Protein AF-K9D813-F1 (afdb_monomer_lite)

Secondary structure (DSSP, 8-state):
----S---------S----HHHHHHHHH-HHHHHHHHHSPP------S----

Radius of gyration: 21.73 Å; chains: 1; bounding box: 37×25×63 Å

Sequence (52 aa):
MPVEARGRRASPHPAYSVSLLQAAAALYGLNAVRDDALRPQPTSRTDKKFRE

pLDDT: mean 73.19, std 12.56, range [44.78, 91.56]

Structure (mmCIF, N/CA/C/O backbone):
data_AF-K9D813-F1
#
_entry.id   AF-K9D813-F1
#
loop_
_atom_site.group_PDB
_atom_site.id
_atom_site.type_symbol
_atom_site.label_atom_id
_atom_site.label_alt_id
_atom_site.label_comp_id
_atom_site.label_asym_id
_atom_site.label_entity_id
_atom_site.label_seq_id
_atom_site.pdbx_PDB_ins_code
_atom_site.Cartn_x
_atom_site.Cartn_y
_atom_site.Cartn_z
_atom_site.occupancy
_atom_site.B_iso_or_equiv
_atom_site.auth_seq_id
_atom_site.auth_comp_id
_atom_site.auth_asym_id
_atom_site.auth_atom_id
_atom_site.pdbx_PDB_model_num
ATOM 1 N N . MET A 1 1 ? -4.623 10.357 -49.073 1.00 44.78 1 MET A N 1
ATOM 2 C CA . MET A 1 1 ? -4.053 9.628 -47.921 1.00 44.78 1 MET A CA 1
ATOM 3 C C . MET A 1 1 ? -5.078 9.648 -46.797 1.00 44.78 1 MET A C 1
ATOM 5 O O . MET A 1 1 ? -5.439 10.753 -46.403 1.00 44.78 1 MET A O 1
ATOM 9 N N . PRO A 1 2 ? -5.627 8.509 -46.339 1.00 51.03 2 PRO A N 1
ATOM 10 C CA . PRO A 1 2 ? -6.588 8.517 -45.242 1.00 51.03 2 PRO A CA 1
ATOM 11 C C . PRO A 1 2 ? -5.837 8.686 -43.914 1.00 51.03 2 PRO A C 1
ATOM 13 O O . PRO A 1 2 ? -4.860 7.990 -43.657 1.00 51.03 2 PRO A O 1
ATOM 16 N N . VAL A 1 3 ? -6.266 9.646 -43.095 1.00 63.19 3 VAL A N 1
ATOM 17 C CA . VAL A 1 3 ? -5.719 9.878 -41.752 1.00 63.19 3 VAL A CA 1
ATOM 18 C C . VAL A 1 3 ? -6.502 8.997 -40.784 1.00 63.19 3 VAL A C 1
ATOM 20 O O . VAL A 1 3 ? -7.709 9.177 -40.624 1.00 63.19 3 VAL A O 1
ATOM 23 N N . GLU A 1 4 ? -5.833 8.018 -40.179 1.00 65.12 4 GLU A N 1
ATOM 24 C CA . GLU A 1 4 ? -6.448 7.080 -39.240 1.00 65.12 4 GLU A CA 1
ATOM 25 C C . GLU A 1 4 ? -7.043 7.827 -38.037 1.00 65.12 4 GLU A C 1
ATOM 27 O O . GLU A 1 4 ? -6.375 8.586 -37.328 1.00 65.12 4 GLU A O 1
ATOM 32 N N . ALA A 1 5 ? -8.344 7.631 -37.823 1.00 66.38 5 ALA A N 1
ATOM 33 C CA . ALA A 1 5 ? -9.079 8.256 -36.742 1.00 66.38 5 ALA A CA 1
ATOM 34 C C . ALA A 1 5 ? -8.665 7.640 -35.399 1.00 66.38 5 ALA A C 1
ATOM 36 O O . ALA A 1 5 ? -8.973 6.491 -35.100 1.00 66.38 5 ALA A O 1
ATOM 37 N N . ARG A 1 6 ? -8.050 8.479 -34.558 1.00 64.12 6 ARG A N 1
ATOM 38 C CA . ARG A 1 6 ? -7.876 8.286 -33.110 1.00 64.12 6 ARG A CA 1
ATOM 39 C C . ARG A 1 6 ? -6.959 7.120 -32.729 1.00 64.12 6 ARG A C 1
ATOM 41 O O . ARG A 1 6 ? -7.396 6.089 -32.228 1.00 64.12 6 ARG A O 1
ATOM 48 N N . GLY A 1 7 ? -5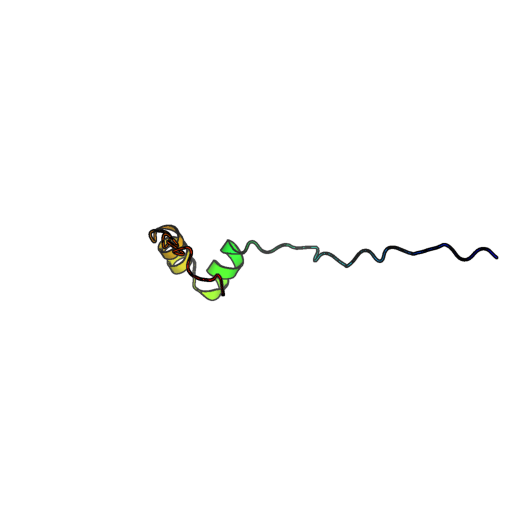.654 7.372 -32.809 1.00 60.69 7 GLY A N 1
ATOM 49 C CA . GLY A 1 7 ? -4.670 6.622 -32.032 1.00 60.69 7 GLY A CA 1
ATOM 50 C C . GLY A 1 7 ? -4.983 6.736 -30.536 1.00 60.69 7 GLY A C 1
ATOM 51 O O . GLY A 1 7 ? -4.775 7.784 -29.920 1.00 60.69 7 GLY A O 1
ATOM 52 N N . ARG A 1 8 ? -5.509 5.662 -29.941 1.00 66.56 8 ARG A N 1
ATOM 53 C CA . ARG A 1 8 ? -5.655 5.536 -28.489 1.00 66.56 8 ARG A CA 1
ATOM 54 C C . ARG A 1 8 ? -4.240 5.469 -27.914 1.00 66.56 8 ARG A C 1
ATOM 56 O O . ARG A 1 8 ? -3.609 4.419 -27.963 1.00 66.56 8 ARG A O 1
ATOM 63 N N . ARG A 1 9 ? -3.710 6.595 -27.419 1.00 66.62 9 ARG A N 1
ATOM 64 C CA . ARG A 1 9 ? -2.441 6.600 -26.677 1.00 66.62 9 ARG A CA 1
ATOM 65 C C . ARG A 1 9 ? -2.613 5.652 -25.495 1.00 66.62 9 ARG A C 1
ATOM 67 O O . ARG A 1 9 ? -3.394 5.943 -24.592 1.00 66.62 9 ARG A O 1
ATOM 74 N N . ALA A 1 10 ? -1.919 4.518 -25.520 1.00 67.62 10 ALA A N 1
ATOM 75 C CA . ALA A 1 10 ? -1.745 3.713 -24.327 1.00 67.62 10 ALA A CA 1
ATOM 76 C C . ALA A 1 10 ? -1.001 4.604 -23.329 1.00 67.62 10 ALA A C 1
ATOM 78 O O . ALA A 1 10 ? 0.171 4.922 -23.530 1.00 67.62 10 ALA A O 1
ATOM 79 N N . SER A 1 11 ? -1.707 5.103 -22.313 1.00 66.62 11 SER A N 1
ATOM 80 C CA . SER A 1 11 ? -1.046 5.743 -21.184 1.00 66.62 11 SER A CA 1
ATOM 81 C C . SER A 1 11 ? -0.061 4.719 -20.629 1.00 66.62 11 SER A C 1
ATOM 83 O O . SER A 1 11 ? -0.487 3.582 -20.403 1.00 66.62 11 SER A O 1
ATOM 85 N N . PRO A 1 12 ? 1.226 5.058 -20.451 1.00 68.69 12 PRO A N 1
ATOM 86 C CA . PRO A 1 12 ? 2.176 4.125 -19.877 1.00 68.69 12 PRO A CA 1
ATOM 87 C C . PRO A 1 12 ? 1.693 3.810 -18.465 1.00 68.69 12 PRO A C 1
ATOM 89 O O . PRO A 1 12 ? 1.831 4.618 -17.549 1.00 68.69 12 PRO A O 1
ATOM 92 N N . HIS A 1 13 ? 1.057 2.652 -18.302 1.00 63.66 13 HIS A N 1
ATOM 93 C CA . HIS A 1 13 ? 0.855 2.102 -16.980 1.00 63.66 13 HIS A CA 1
ATOM 94 C C . HIS A 1 13 ? 2.254 1.802 -16.447 1.00 63.66 13 HIS A C 1
ATOM 96 O O . HIS A 1 13 ? 3.039 1.169 -17.161 1.00 63.66 13 HIS A O 1
ATOM 102 N N . PRO A 1 14 ? 2.614 2.299 -15.254 1.00 68.12 14 PRO A N 1
ATOM 103 C CA . PRO A 1 14 ? 3.908 1.984 -14.680 1.00 68.12 14 PRO A CA 1
ATOM 104 C C . PRO A 1 14 ? 4.051 0.462 -14.636 1.00 68.12 14 PRO A C 1
ATOM 106 O O . PRO A 1 14 ? 3.165 -0.238 -14.151 1.00 68.12 14 PRO A O 1
ATOM 109 N N . ALA A 1 15 ? 5.162 -0.042 -15.179 1.00 70.00 15 ALA A N 1
ATOM 110 C CA . ALA A 1 15 ? 5.436 -1.475 -15.309 1.00 70.00 15 ALA A CA 1
ATOM 111 C C . ALA A 1 15 ? 5.509 -2.205 -13.954 1.00 70.00 15 ALA A C 1
ATOM 113 O O . ALA A 1 15 ? 5.501 -3.431 -13.905 1.00 70.00 15 ALA A O 1
ATOM 114 N N . TYR A 1 16 ? 5.559 -1.445 -12.857 1.00 68.88 16 TYR A N 1
ATOM 115 C CA . TYR A 1 16 ? 5.651 -1.941 -11.497 1.00 68.88 16 TYR A CA 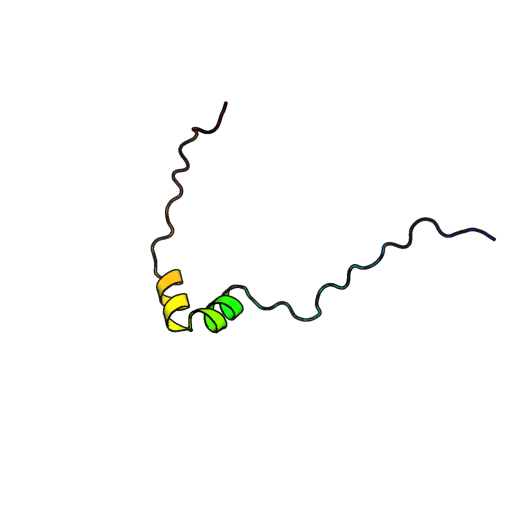1
ATOM 116 C C . TYR A 1 16 ? 4.577 -1.262 -10.648 1.00 68.88 16 TYR A C 1
ATOM 118 O O . TYR A 1 16 ? 4.621 -0.055 -10.407 1.00 68.88 16 TYR A O 1
ATOM 126 N N . SER A 1 17 ? 3.601 -2.043 -10.192 1.00 73.31 17 SER A N 1
ATOM 127 C CA . SER A 1 17 ? 2.665 -1.617 -9.158 1.00 73.31 17 SER A CA 1
ATOM 128 C C . SER A 1 17 ? 3.270 -1.928 -7.794 1.00 73.31 17 SER A C 1
ATOM 130 O O . SER A 1 17 ? 3.468 -3.096 -7.458 1.00 73.31 17 SER A O 1
ATOM 132 N N . VAL A 1 18 ? 3.551 -0.901 -6.996 1.00 75.62 18 VAL A N 1
ATOM 133 C CA . VAL A 1 18 ? 3.868 -1.094 -5.577 1.00 75.62 18 VAL A CA 1
ATOM 134 C C . VAL A 1 18 ? 2.549 -1.217 -4.828 1.00 75.62 18 VAL A C 1
ATOM 136 O O . VAL A 1 18 ? 1.684 -0.348 -4.938 1.00 75.62 18 VAL A O 1
ATOM 139 N N . SER A 1 19 ? 2.378 -2.308 -4.081 1.00 83.06 19 SER A N 1
ATOM 140 C CA . SER A 1 19 ? 1.215 -2.463 -3.205 1.00 83.06 19 SER A CA 1
ATOM 141 C C . SER A 1 19 ? 1.180 -1.321 -2.189 1.00 83.06 19 SER A C 1
ATOM 143 O O . SER A 1 19 ? 2.211 -0.987 -1.605 1.00 83.06 19 SER A O 1
ATOM 145 N N . LEU A 1 20 ? -0.002 -0.756 -1.925 1.00 83.75 20 LEU A N 1
ATOM 146 C CA . LEU A 1 20 ? -0.178 0.275 -0.893 1.00 83.75 20 LEU A CA 1
ATOM 147 C C . LEU A 1 20 ? 0.367 -0.184 0.468 1.00 83.75 20 LEU A C 1
ATOM 149 O O . LEU A 1 20 ? 0.974 0.605 1.183 1.00 83.75 20 LEU A O 1
ATOM 153 N N . LEU A 1 21 ? 0.235 -1.478 0.780 1.00 84.69 21 LEU A N 1
ATOM 154 C CA . LEU A 1 21 ? 0.784 -2.083 1.994 1.00 84.69 21 LEU A CA 1
ATOM 155 C C . LEU A 1 21 ? 2.317 -2.016 2.028 1.00 84.69 21 LEU A C 1
ATOM 157 O O . LEU A 1 21 ? 2.914 -1.706 3.056 1.00 84.69 21 LEU A O 1
ATOM 161 N N . GLN A 1 22 ? 2.955 -2.290 0.890 1.00 86.19 22 GLN A N 1
ATOM 162 C CA . GLN A 1 22 ? 4.409 -2.251 0.750 1.00 86.19 22 GLN A CA 1
ATOM 163 C C . GLN A 1 22 ? 4.931 -0.811 0.808 1.00 86.19 22 GLN A C 1
ATOM 165 O O . GLN A 1 22 ? 5.952 -0.558 1.445 1.00 86.19 22 GLN A O 1
ATOM 170 N N . ALA A 1 23 ? 4.207 0.136 0.205 1.00 87.81 23 ALA A N 1
ATOM 171 C CA . ALA A 1 23 ? 4.512 1.558 0.310 1.00 87.81 23 ALA A CA 1
ATOM 172 C C . ALA A 1 23 ? 4.395 2.050 1.763 1.00 87.81 23 ALA A C 1
ATOM 174 O O . ALA A 1 23 ? 5.306 2.704 2.268 1.00 87.81 23 ALA A O 1
ATOM 175 N N . ALA A 1 24 ? 3.327 1.674 2.470 1.00 86.62 24 ALA A N 1
ATOM 176 C CA . ALA A 1 24 ? 3.144 2.023 3.875 1.00 86.62 24 ALA A CA 1
ATOM 177 C C . ALA A 1 24 ? 4.248 1.425 4.764 1.00 86.62 24 ALA A C 1
ATOM 179 O O . ALA A 1 24 ? 4.769 2.109 5.642 1.00 86.62 24 ALA A O 1
ATOM 180 N N . ALA A 1 25 ? 4.666 0.183 4.502 1.00 90.31 25 ALA A N 1
ATOM 181 C CA . ALA A 1 25 ? 5.723 -0.472 5.272 1.00 90.31 25 ALA A CA 1
ATOM 182 C C . ALA A 1 25 ? 7.087 0.205 5.083 1.00 90.31 25 ALA A C 1
ATOM 184 O O . ALA A 1 25 ? 7.870 0.261 6.028 1.00 90.31 25 ALA A O 1
ATOM 185 N N . ALA A 1 26 ? 7.362 0.742 3.891 1.00 89.31 26 ALA A N 1
ATOM 186 C CA . ALA A 1 26 ? 8.578 1.503 3.621 1.00 89.31 26 ALA A CA 1
ATOM 187 C C . ALA A 1 26 ? 8.575 2.889 4.292 1.00 89.31 26 ALA A C 1
ATOM 189 O O . ALA A 1 26 ? 9.628 3.360 4.711 1.00 89.31 26 ALA A O 1
ATOM 190 N N . LEU A 1 27 ? 7.408 3.533 4.403 1.00 90.69 27 LEU A N 1
ATOM 191 C CA . LEU A 1 27 ? 7.278 4.882 4.968 1.00 90.69 27 LEU A CA 1
ATOM 192 C C . LEU A 1 27 ? 7.186 4.895 6.499 1.00 90.69 27 LEU A C 1
ATOM 194 O O . LEU A 1 27 ? 7.798 5.741 7.144 1.00 90.69 27 LEU A O 1
ATOM 198 N N . TYR A 1 28 ? 6.420 3.969 7.078 1.00 89.56 28 TYR A N 1
ATOM 199 C CA . TYR A 1 28 ? 6.090 3.951 8.509 1.00 89.56 28 TYR A CA 1
ATOM 200 C C . TYR A 1 28 ? 6.724 2.773 9.262 1.00 89.56 28 TYR A C 1
ATOM 202 O O . TYR A 1 28 ? 6.670 2.713 10.489 1.00 89.56 28 TYR A O 1
ATOM 210 N N . GLY A 1 29 ? 7.339 1.833 8.540 1.00 91.56 29 GLY A N 1
ATOM 211 C CA . GLY A 1 29 ? 7.888 0.599 9.091 1.00 91.56 29 GLY A CA 1
ATOM 212 C C . GLY A 1 29 ? 6.869 -0.544 9.154 1.00 91.56 29 GLY A C 1
ATOM 213 O O . GLY A 1 29 ? 5.659 -0.348 9.273 1.00 91.56 29 GLY A O 1
ATOM 214 N N . LEU A 1 30 ? 7.377 -1.779 9.110 1.00 88.38 30 LEU A N 1
ATOM 215 C CA . LEU A 1 30 ? 6.575 -3.013 9.141 1.00 88.38 30 LEU A CA 1
ATOM 216 C C . LEU A 1 30 ? 5.672 -3.129 10.378 1.00 88.38 30 LEU A C 1
ATOM 218 O O . LEU A 1 30 ? 4.562 -3.646 10.275 1.00 88.38 30 LEU A O 1
ATOM 222 N N . ASN A 1 31 ? 6.135 -2.648 11.534 1.00 88.06 31 ASN A N 1
ATOM 223 C CA . ASN A 1 31 ? 5.375 -2.721 12.783 1.00 88.06 31 ASN A CA 1
ATOM 224 C C . ASN A 1 31 ? 4.159 -1.789 12.751 1.00 88.06 31 ASN A C 1
ATOM 226 O O . ASN A 1 31 ? 3.060 -2.231 13.053 1.00 88.06 31 ASN A O 1
ATOM 230 N N . ALA A 1 32 ? 4.326 -0.554 12.269 1.00 83.94 32 ALA A N 1
ATOM 231 C CA . ALA A 1 32 ? 3.227 0.401 12.160 1.00 83.94 32 ALA A CA 1
ATOM 232 C C . ALA A 1 32 ? 2.120 -0.096 11.219 1.00 83.94 32 ALA A C 1
ATOM 234 O O . ALA A 1 32 ? 0.942 0.078 11.504 1.00 83.94 32 ALA A O 1
ATOM 235 N N . VAL A 1 33 ? 2.490 -0.768 10.124 1.00 86.62 33 VAL A N 1
ATOM 236 C CA . VAL A 1 33 ? 1.527 -1.378 9.195 1.00 86.62 33 VAL A CA 1
ATOM 237 C C . VAL A 1 33 ? 0.773 -2.549 9.826 1.00 86.62 33 VAL A C 1
ATOM 239 O O . VAL A 1 33 ? -0.426 -2.704 9.599 1.00 86.62 33 VAL A O 1
ATOM 242 N N . ARG A 1 34 ? 1.457 -3.379 10.624 1.00 86.88 34 ARG A N 1
ATOM 243 C CA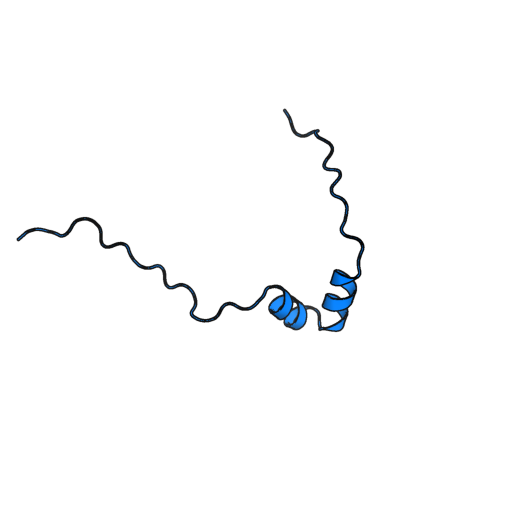 . ARG A 1 34 ? 0.810 -4.462 11.379 1.00 86.88 34 ARG A CA 1
ATOM 244 C 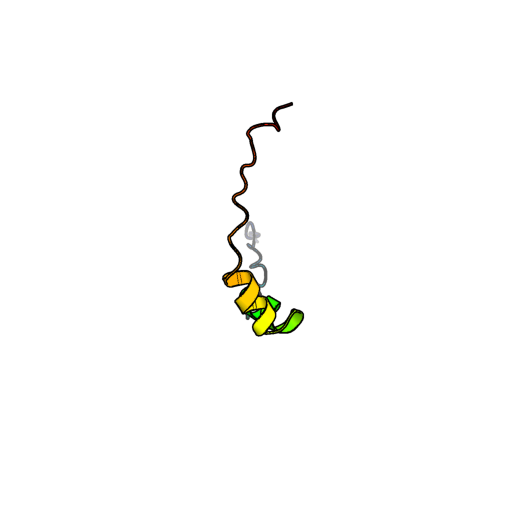C . ARG A 1 34 ? -0.162 -3.908 12.414 1.00 86.88 34 ARG A C 1
ATOM 246 O O . ARG A 1 34 ? -1.284 -4.393 12.494 1.00 86.88 34 ARG A O 1
ATOM 253 N N . ASP A 1 35 ? 0.249 -2.885 13.152 1.00 85.38 35 ASP A N 1
ATOM 254 C CA . ASP A 1 35 ? -0.588 -2.248 14.166 1.00 85.38 35 ASP A CA 1
ATOM 255 C C . ASP A 1 35 ? -1.810 -1.569 13.536 1.00 85.38 35 ASP A C 1
ATOM 257 O O . ASP A 1 35 ? -2.911 -1.676 14.070 1.00 85.38 35 ASP A O 1
ATOM 261 N N . ASP A 1 36 ? -1.653 -0.934 12.371 1.00 82.38 36 ASP A N 1
ATOM 262 C CA . ASP A 1 36 ? -2.766 -0.349 11.618 1.00 82.38 36 ASP A CA 1
ATOM 263 C C . ASP A 1 36 ? -3.753 -1.411 11.109 1.00 82.38 36 ASP A C 1
ATOM 265 O O . ASP A 1 36 ? -4.964 -1.226 11.191 1.00 82.38 36 ASP A O 1
ATOM 269 N N . ALA A 1 37 ? -3.258 -2.578 10.684 1.00 81.88 37 ALA A N 1
ATOM 270 C CA . ALA A 1 37 ? -4.108 -3.708 10.306 1.00 81.88 37 ALA A CA 1
ATOM 271 C C . ALA A 1 37 ? -4.868 -4.324 11.497 1.00 81.88 37 ALA A C 1
ATOM 273 O O . ALA A 1 37 ? -5.939 -4.902 11.309 1.00 81.88 37 ALA A O 1
ATOM 274 N N . LEU A 1 38 ? -4.323 -4.215 12.713 1.00 87.56 38 LEU A N 1
ATOM 275 C CA . LEU A 1 38 ? -4.963 -4.675 13.950 1.00 87.56 38 LEU A CA 1
ATOM 276 C C . LEU A 1 38 ? -5.907 -3.635 14.557 1.00 87.56 38 LEU A C 1
ATOM 278 O O . LEU A 1 38 ? -6.697 -3.969 15.446 1.00 87.56 38 LEU A O 1
ATOM 282 N N . ARG A 1 39 ? -5.845 -2.378 14.107 1.00 82.62 39 ARG A N 1
ATOM 283 C CA . ARG A 1 39 ? -6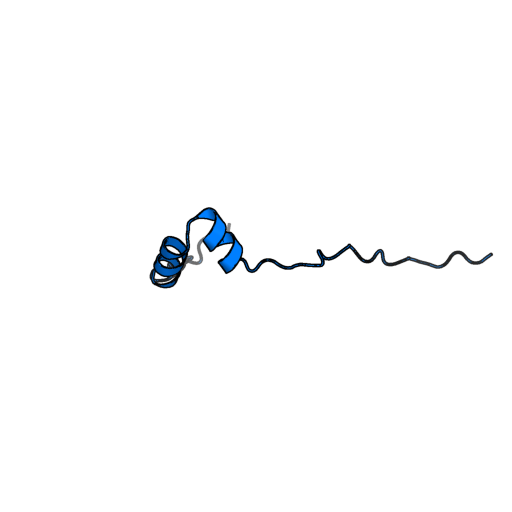.744 -1.345 14.605 1.00 82.62 39 ARG A CA 1
ATOM 284 C C . ARG A 1 39 ? -8.173 -1.644 14.157 1.00 82.62 39 ARG A C 1
ATOM 286 O O . ARG A 1 39 ? -8.407 -1.953 12.987 1.00 82.62 39 ARG A O 1
ATOM 293 N N . PRO A 1 40 ? -9.154 -1.526 15.067 1.00 81.75 40 PRO A N 1
ATOM 294 C CA . PRO A 1 40 ? -10.548 -1.609 14.679 1.00 81.75 40 PRO A CA 1
ATOM 295 C C . PRO A 1 40 ? -10.808 -0.532 13.628 1.00 81.75 40 PRO A C 1
ATOM 297 O O . PRO A 1 40 ? -10.567 0.652 13.873 1.00 81.75 40 PRO A O 1
ATOM 300 N N . GLN A 1 41 ? -11.261 -0.962 12.449 1.00 72.25 41 GLN A N 1
ATOM 301 C CA . GLN A 1 41 ? -11.635 -0.048 11.378 1.00 72.25 41 GLN A CA 1
ATOM 302 C C . GLN A 1 41 ? -12.614 0.969 11.960 1.00 72.25 41 GLN A C 1
ATOM 304 O O . GLN A 1 41 ? -13.598 0.551 12.585 1.00 72.25 41 GLN A O 1
ATOM 309 N N . PRO A 1 42 ? -12.364 2.281 11.804 1.00 71.44 42 PRO A N 1
ATOM 310 C CA . PRO A 1 42 ? -13.331 3.268 12.228 1.00 71.44 42 PRO A CA 1
ATOM 311 C C . PRO A 1 42 ? -14.600 2.956 11.451 1.00 71.44 42 PRO A C 1
ATOM 313 O O . PRO A 1 42 ? -14.656 3.107 10.230 1.00 71.44 42 PRO A O 1
ATOM 316 N N . THR A 1 43 ? -15.616 2.449 12.149 1.00 68.69 43 THR A N 1
ATOM 317 C CA . THR A 1 43 ? -16.928 2.285 11.551 1.00 68.69 43 THR A CA 1
ATOM 318 C C . THR A 1 43 ? -17.37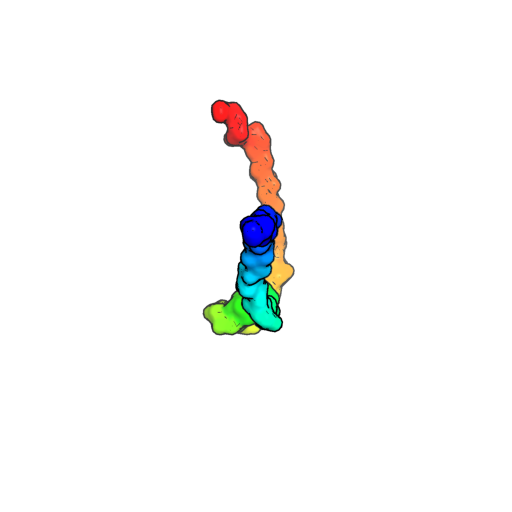7 3.696 11.245 1.00 68.69 43 THR A C 1
ATOM 320 O O . THR A 1 43 ? -17.811 4.423 12.141 1.00 68.69 43 THR A O 1
ATOM 323 N N . SER A 1 44 ? -17.197 4.108 9.993 1.00 61.94 44 SER A N 1
ATOM 324 C CA . SER A 1 44 ? -17.786 5.310 9.443 1.00 61.94 44 SER A CA 1
ATOM 325 C C . SER A 1 44 ? -19.294 5.107 9.512 1.00 61.94 44 SER A C 1
ATOM 327 O O . SER A 1 44 ? -19.951 4.722 8.551 1.00 61.94 44 SER A O 1
ATOM 329 N N . ARG A 1 45 ? -19.870 5.369 10.688 1.00 61.22 45 ARG A N 1
ATOM 330 C CA . ARG A 1 45 ? -21.196 5.955 10.783 1.00 61.22 45 ARG A CA 1
ATOM 331 C C . ARG A 1 45 ? -21.035 7.370 10.248 1.00 61.22 45 ARG A C 1
ATOM 333 O O . ARG A 1 45 ? -21.075 8.342 10.993 1.00 61.22 45 ARG A O 1
ATOM 340 N N . THR A 1 46 ? -20.821 7.482 8.942 1.00 59.19 46 THR A N 1
ATOM 341 C CA . THR A 1 46 ? -21.287 8.648 8.211 1.00 59.19 46 THR A CA 1
ATOM 342 C C . THR A 1 46 ? -22.800 8.569 8.311 1.00 59.19 46 THR A C 1
ATOM 344 O O . THR A 1 46 ? -23.495 7.943 7.512 1.00 59.19 46 THR A O 1
ATOM 347 N N . ASP A 1 47 ? -23.295 9.110 9.424 1.00 54.44 47 ASP A N 1
ATOM 348 C CA . ASP A 1 47 ? -24.680 9.494 9.556 1.00 54.44 47 ASP A CA 1
ATOM 349 C C . ASP A 1 47 ? -25.036 10.296 8.304 1.00 54.44 47 ASP A C 1
ATOM 351 O O . ASP A 1 47 ? -24.243 11.098 7.802 1.00 54.44 47 ASP A O 1
ATOM 355 N N . LYS A 1 48 ? -26.206 9.990 7.757 1.00 59.34 48 LYS A N 1
ATOM 356 C CA . LYS A 1 48 ? -26.751 10.479 6.491 1.00 59.34 48 LYS A CA 1
ATOM 357 C C . LYS A 1 48 ? -27.076 11.976 6.584 1.00 59.34 48 LYS A C 1
ATOM 359 O O . LYS A 1 48 ? -28.234 12.370 6.464 1.00 59.34 48 LYS A O 1
ATOM 364 N N . LYS A 1 49 ? -26.083 12.818 6.852 1.00 60.94 49 LYS A N 1
ATOM 365 C CA . LYS A 1 49 ? -26.244 14.244 7.149 1.00 60.94 49 LYS A CA 1
ATOM 366 C C . LYS A 1 49 ? -25.270 15.084 6.324 1.00 60.94 49 LYS A C 1
ATOM 368 O O . LYS A 1 49 ? -24.638 15.991 6.836 1.00 60.94 49 LYS A O 1
ATOM 373 N N . PHE A 1 50 ? -25.152 14.781 5.037 1.00 55.12 50 PHE A N 1
ATOM 374 C CA . PHE A 1 50 ? -24.759 15.787 4.052 1.00 55.12 50 PHE A CA 1
ATOM 375 C C . PHE A 1 50 ? -25.713 15.675 2.865 1.00 55.12 50 PHE A C 1
ATOM 377 O O . PHE A 1 50 ? -25.432 15.062 1.838 1.00 55.12 50 PHE A O 1
ATOM 384 N N . ARG A 1 51 ? -26.922 16.189 3.093 1.00 52.53 51 ARG A N 1
ATOM 385 C CA . ARG A 1 51 ? -27.869 16.570 2.053 1.00 52.53 51 ARG A CA 1
ATOM 386 C C . ARG A 1 51 ? -28.303 17.990 2.394 1.00 52.53 51 ARG A C 1
ATOM 388 O O . ARG A 1 51 ? -29.237 18.159 3.170 1.00 52.53 51 ARG A O 1
ATOM 395 N N . GLU A 1 52 ? -27.577 18.955 1.851 1.00 59.03 52 GLU A N 1
ATOM 396 C CA . GLU A 1 52 ? -28.038 20.324 1.603 1.00 59.03 52 GLU A CA 1
ATOM 397 C C . GLU A 1 52 ? -27.799 20.629 0.127 1.00 59.03 52 GLU A C 1
ATOM 399 O O . GLU A 1 52 ? -26.731 20.215 -0.386 1.00 59.03 52 GLU A O 1
#

Organism: NCBI:txid883163

Foldseek 3Di:
DDDDPDDPPPDPDPPDDDPPLNVCCVVPNPVVSVVVVVDDDPPPPPPPPPDD